Protein AF-A0A8H7NUA1-F1 (afdb_monomer)

Radius of gyration: 20.3 Å; Cα contacts (8 Å, |Δi|>4): 168; chains: 1; bounding box: 52×42×51 Å

Foldseek 3Di:
DDPCVVDPDDPDDDDDDDPLDDDPPCCVVVVPDDDLCNDVVSVVVDDDPQEDEADAQVVQQVCCVPRVVVRHGYDYPHHDCPVDDDDDLVPWDWDDDPPDTATVSVLVVVLVCQVPPNQPHQDAAEDQDPVNLVSNLVSCVVVVGDRPRGYYPVVCPPHDRDGPVVVPDD

pLDDT: mean 88.0, std 13.27, range [28.23, 98.25]

Nearest PDB structures (foldseek):
  7nn0-assembly1_A  TM=7.652E-01  e=5.456E-04  Severe acute respiratory syndrome coronavirus 2
  7cyq-assembly1_F  TM=7.269E-01  e=1.592E-02  Severe acute respiratory syndrome coronavirus 2
  4irx-assembly2_B  TM=6.626E-01  e=3.859E+00  Caulobacter vibrioides CB15
  8h61-assembly1_B  TM=6.177E-01  e=7.000E+00  Candida parapsilosis
  2yk4-assembly1_A  TM=2.207E-01  e=7.478E+00  Neisseria meningitidis serogroup B

InterPro domains:
  IPR027417 P-loop containing nucleoside triphosphate hydrolase [G3DSA:3.40.50.300] (53-160)
  IPR027417 P-loop containing nucleoside triphosphate hydrolase [SSF52540] (7-159)
  IPR041679 DNA2/NAM7 helicase-like, C-terminal [PF13087] (43-159)
  IPR050534 Coronaviruses polyprotein 1ab [PTHR43788] (6-158)

Solvent-accessible surface area (backbone atoms only — not comparable to full-atom values): 10874 Å² total; per-residue (Å²): 134,56,70,81,74,74,42,93,74,79,93,79,86,84,88,85,86,60,91,91,52,87,72,68,90,58,39,91,83,38,77,82,69,76,56,75,75,72,38,65,83,55,41,75,70,61,80,82,84,42,71,44,72,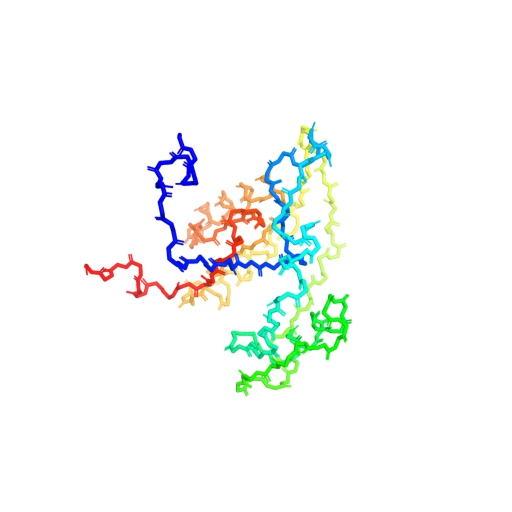82,46,42,28,52,62,35,46,54,48,10,52,77,72,49,74,62,56,45,40,58,50,47,92,48,69,57,65,89,83,63,84,87,81,84,57,88,80,49,55,80,42,79,54,91,95,46,50,34,38,65,51,48,37,52,51,50,44,48,49,35,68,78,74,36,68,92,52,79,70,71,45,76,36,88,37,66,62,34,32,51,48,37,30,52,53,19,47,75,69,76,44,86,40,89,49,56,35,35,53,83,82,43,65,97,62,72,84,70,52,72,73,69,76,72,61,133

Secondary structure (DSSP, 8-state):
--HHHH-S--S-------TTSPPPTTTTT-TTPPPGGG-HHHHTT-----EE-SS-HHHHHHHHHHTSTT-PEE--S--SGGG---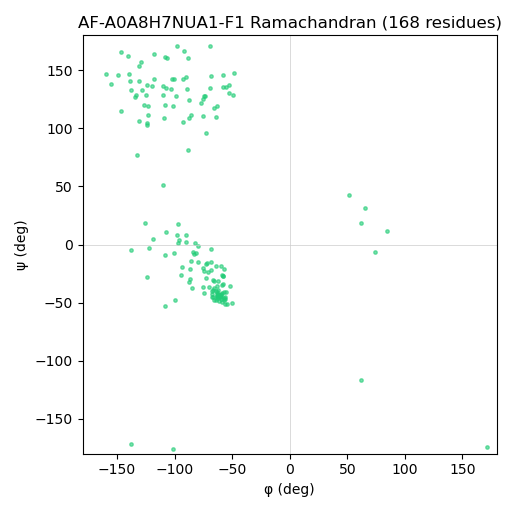---TT---EEETTEEE-HHHHHHHHHHIIIIITTS---EEES-HHHHHHHHHHHHHTTS--S-EEEHHHHTT-----TTTTS--

Sequence (170 aa):
MHLFHKFKELQKICFFGDPEQLPPYGKETAPGIQTIFDIEHLNAAAFFLNTQYRMPQPVGQFISQHIYRSRLRSKHDIEDMSCVQFVDVFKGEETKVGSSWMNMEEVHAVVNLVRYYYKSKDFCIITPYDPQRGAIQRSLKAAGLPWDMVYNVDSFQGTYTISRETRYSP

Organism: NCBI:txid104341

Structure (mmCIF, N/CA/C/O backbone):
data_AF-A0A8H7NUA1-F1
#
_entry.id   AF-A0A8H7NUA1-F1
#
loop_
_atom_site.group_PDB
_atom_site.id
_atom_site.type_symbol
_atom_site.label_atom_id
_atom_site.label_alt_id
_atom_site.label_comp_id
_atom_site.label_asym_id
_atom_site.label_entity_id
_atom_site.label_seq_id
_atom_site.pdbx_PDB_ins_code
_atom_site.Cartn_x
_atom_site.Cartn_y
_atom_site.Cartn_z
_atom_site.occupancy
_atom_site.B_iso_or_equiv
_atom_site.auth_seq_id
_atom_site.auth_comp_id
_atom_site.auth_asym_id
_atom_site.auth_atom_id
_atom_site.pdbx_PDB_model_num
ATOM 1 N N . MET A 1 1 ? 30.736 -2.926 -4.275 1.00 53.88 1 MET A N 1
ATOM 2 C CA . MET A 1 1 ? 31.276 -3.390 -5.574 1.00 53.88 1 MET A CA 1
ATOM 3 C C . MET A 1 1 ? 30.099 -3.792 -6.452 1.00 53.88 1 MET A C 1
ATOM 5 O O . MET A 1 1 ? 29.326 -4.640 -6.026 1.00 53.88 1 MET A O 1
ATOM 9 N N . HIS A 1 2 ? 29.900 -3.141 -7.599 1.00 74.38 2 HIS A N 1
ATOM 10 C CA . HIS A 1 2 ? 28.747 -3.385 -8.479 1.00 74.38 2 HIS A CA 1
ATOM 11 C C . HIS A 1 2 ? 28.820 -4.784 -9.124 1.00 74.38 2 HIS A C 1
ATOM 13 O O . HIS A 1 2 ? 29.919 -5.244 -9.435 1.00 74.38 2 HIS A O 1
ATOM 19 N N . LEU A 1 3 ? 27.683 -5.461 -9.345 1.00 77.81 3 LEU A N 1
ATOM 20 C CA . LEU A 1 3 ? 27.648 -6.821 -9.921 1.00 77.81 3 LEU A CA 1
ATOM 21 C C . LEU A 1 3 ? 28.377 -6.895 -11.271 1.00 77.81 3 LEU A C 1
ATOM 23 O O . LEU A 1 3 ? 29.167 -7.806 -11.495 1.00 77.81 3 LEU A O 1
ATOM 27 N N . PHE A 1 4 ? 28.203 -5.874 -12.110 1.00 79.88 4 PHE A N 1
ATOM 28 C CA . PHE A 1 4 ? 28.853 -5.768 -13.421 1.00 79.88 4 PHE A CA 1
ATOM 29 C C . PHE A 1 4 ? 30.352 -5.463 -13.340 1.00 79.88 4 PHE A C 1
ATOM 31 O O . PHE A 1 4 ? 31.069 -5.631 -14.315 1.00 79.88 4 PHE A O 1
ATOM 38 N N . HIS A 1 5 ? 30.837 -5.005 -12.185 1.00 81.06 5 HIS A N 1
ATOM 39 C CA . HIS A 1 5 ? 32.269 -4.866 -11.935 1.00 81.06 5 HIS A CA 1
ATOM 40 C C . HIS A 1 5 ? 32.870 -6.169 -11.388 1.00 81.06 5 HIS A C 1
ATOM 42 O O . HIS A 1 5 ? 34.025 -6.482 -11.654 1.00 81.06 5 HIS A O 1
ATOM 48 N N . LYS A 1 6 ? 32.087 -6.936 -10.616 1.00 84.38 6 LYS A N 1
ATOM 49 C CA . LYS A 1 6 ? 32.527 -8.194 -10.001 1.00 84.38 6 LYS A CA 1
ATOM 50 C C . LYS A 1 6 ? 32.635 -9.336 -11.015 1.00 84.38 6 LYS A C 1
ATOM 52 O O . LYS A 1 6 ? 33.572 -10.126 -10.936 1.00 84.38 6 LYS A O 1
ATOM 57 N N . PHE A 1 7 ? 31.679 -9.446 -11.934 1.00 86.31 7 PHE A N 1
ATOM 58 C CA . PHE A 1 7 ? 31.628 -10.529 -12.915 1.00 86.31 7 PHE A CA 1
ATOM 59 C C . PHE A 1 7 ? 32.134 -10.044 -14.274 1.00 86.31 7 PHE A C 1
ATOM 61 O O . PHE A 1 7 ? 31.558 -9.132 -14.857 1.00 86.31 7 PHE A O 1
ATOM 68 N N . LYS A 1 8 ? 33.215 -10.662 -14.770 1.00 81.75 8 LYS A N 1
ATOM 69 C CA . LYS A 1 8 ? 33.807 -10.341 -16.082 1.00 81.75 8 LYS A CA 1
ATOM 70 C C . LYS A 1 8 ? 32.983 -10.871 -17.257 1.00 81.75 8 LYS A C 1
ATOM 72 O O . LYS A 1 8 ? 33.073 -10.327 -18.349 1.00 81.75 8 LYS A O 1
ATOM 77 N N . GLU A 1 9 ? 32.171 -11.897 -17.013 1.00 87.50 9 GLU A N 1
ATOM 78 C CA . GLU A 1 9 ? 31.242 -12.473 -17.980 1.00 87.50 9 GLU A CA 1
ATOM 79 C C . GLU A 1 9 ? 29.882 -12.679 -17.305 1.00 87.50 9 GLU A C 1
ATOM 81 O O . GLU A 1 9 ? 29.784 -13.284 -16.236 1.00 87.50 9 GLU A O 1
ATOM 86 N N . LEU A 1 10 ? 28.829 -12.148 -17.924 1.00 86.12 10 LEU A N 1
ATOM 87 C CA . LEU A 1 10 ? 27.442 -12.274 -17.482 1.00 86.12 10 LEU A CA 1
ATOM 88 C C . LEU A 1 10 ? 26.648 -12.894 -18.630 1.00 86.12 10 LEU A C 1
ATOM 90 O O . LEU A 1 10 ? 26.464 -12.265 -19.665 1.00 86.12 10 LEU A O 1
ATOM 94 N N . GLN A 1 11 ? 26.189 -14.134 -18.452 1.00 87.88 11 GLN A N 1
ATOM 95 C CA . GLN A 1 11 ? 25.468 -14.862 -19.505 1.00 87.88 11 GLN A CA 1
ATOM 96 C C . GLN A 1 11 ? 24.025 -14.376 -19.678 1.00 87.88 11 GLN A C 1
ATOM 98 O O . GLN A 1 11 ? 23.503 -14.348 -20.789 1.00 87.88 11 GLN A O 1
ATOM 103 N N . LYS A 1 12 ? 23.359 -14.013 -18.576 1.00 88.06 12 LYS A N 1
ATOM 104 C CA . LYS A 1 12 ? 21.977 -13.534 -18.585 1.00 88.06 12 LYS A CA 1
ATOM 105 C C . LYS A 1 12 ? 21.709 -12.656 -17.372 1.00 88.06 12 LYS A C 1
ATOM 107 O O . LYS A 1 12 ? 22.102 -12.996 -16.259 1.00 88.06 12 LYS A O 1
ATOM 112 N N . ILE A 1 13 ? 21.000 -11.556 -17.594 1.00 86.00 13 ILE A N 1
ATOM 113 C CA . ILE A 1 13 ? 20.490 -10.675 -16.544 1.00 86.00 13 ILE A CA 1
ATOM 114 C C . ILE A 1 13 ? 19.010 -10.429 -16.824 1.00 86.00 13 ILE A C 1
ATOM 116 O O . ILE A 1 13 ? 18.602 -10.289 -17.976 1.00 86.00 13 ILE A O 1
ATOM 120 N N . CYS A 1 14 ? 18.201 -10.408 -15.770 1.00 88.81 14 CYS A N 1
ATOM 121 C CA . CYS A 1 14 ? 16.787 -10.068 -15.843 1.00 88.81 14 CYS A CA 1
ATOM 122 C C . CYS A 1 14 ? 16.494 -8.993 -14.801 1.00 88.81 14 CYS A C 1
ATOM 124 O O . CYS A 1 14 ? 16.910 -9.119 -13.649 1.00 88.81 14 CYS A O 1
ATOM 126 N N . PHE A 1 15 ? 15.784 -7.951 -15.218 1.00 88.88 15 PHE A N 1
ATOM 127 C CA . PHE A 1 15 ? 15.367 -6.859 -14.352 1.00 88.88 15 PHE A CA 1
ATOM 128 C C . PHE A 1 15 ? 13.869 -6.966 -14.103 1.00 88.88 15 PHE A C 1
ATOM 130 O O . PHE A 1 15 ? 13.096 -7.183 -15.033 1.00 88.88 15 PHE A O 1
ATOM 137 N N . PHE A 1 16 ? 13.477 -6.806 -12.844 1.00 90.12 16 PHE A N 1
ATOM 138 C CA . PHE A 1 16 ? 12.086 -6.798 -12.419 1.00 90.12 16 PHE A CA 1
ATOM 139 C C . PHE A 1 16 ? 11.820 -5.492 -11.687 1.00 90.12 16 PHE A C 1
ATOM 141 O O . PHE A 1 16 ? 12.633 -5.055 -10.874 1.00 90.12 16 PHE A O 1
ATOM 148 N N . GLY A 1 17 ? 10.682 -4.882 -11.977 1.00 89.56 17 GLY A N 1
ATOM 149 C CA . GLY A 1 17 ? 10.238 -3.663 -11.329 1.00 89.56 17 GLY A CA 1
ATOM 150 C C . GLY A 1 17 ? 9.011 -3.108 -12.030 1.00 89.56 17 GLY A C 1
ATOM 151 O O . GLY A 1 17 ? 8.483 -3.720 -12.960 1.00 89.56 17 GLY A O 1
ATOM 152 N N . ASP A 1 18 ? 8.598 -1.934 -11.585 1.00 91.56 18 ASP A N 1
ATOM 153 C CA . ASP A 1 18 ? 7.398 -1.268 -12.056 1.00 91.56 18 ASP A CA 1
ATOM 154 C C . ASP A 1 18 ? 7.632 0.250 -12.034 1.00 91.56 18 ASP A C 1
ATOM 156 O O . ASP A 1 18 ? 7.857 0.797 -10.951 1.00 91.56 18 ASP A O 1
ATOM 160 N N . PRO A 1 19 ? 7.645 0.932 -13.193 1.00 89.81 19 PRO A N 1
ATOM 161 C CA . PRO A 1 19 ? 7.907 2.368 -13.252 1.00 89.81 19 PRO A CA 1
ATOM 162 C C . PRO A 1 19 ? 6.784 3.214 -12.636 1.00 89.81 19 PRO A C 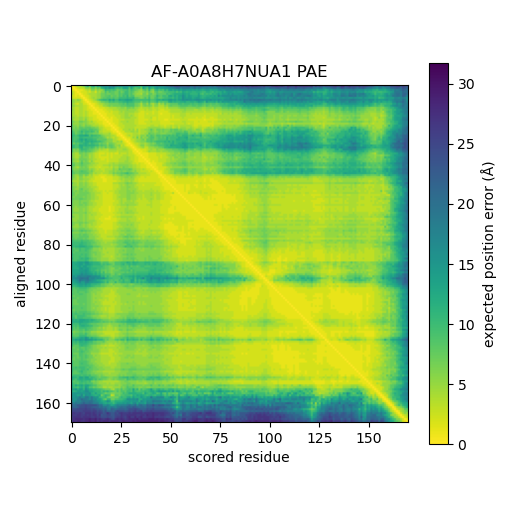1
ATOM 164 O O . PRO A 1 19 ? 7.013 4.388 -12.361 1.00 89.81 19 PRO A O 1
ATOM 167 N N . GLU A 1 20 ? 5.600 2.635 -12.407 1.00 90.94 20 GLU A N 1
ATOM 168 C CA . GLU A 1 20 ? 4.458 3.318 -11.786 1.00 90.94 20 GLU A CA 1
ATOM 169 C C . GLU A 1 20 ? 4.449 3.185 -10.245 1.00 90.94 20 GLU A C 1
ATOM 171 O O . GLU A 1 20 ? 3.523 3.647 -9.577 1.00 90.94 20 GLU A O 1
ATOM 176 N N . GLN A 1 21 ? 5.466 2.538 -9.660 1.00 88.12 21 GLN A N 1
ATOM 177 C CA . GLN A 1 21 ? 5.655 2.431 -8.208 1.00 88.12 21 GLN A CA 1
ATOM 178 C C . GLN A 1 21 ? 6.721 3.409 -7.685 1.00 88.12 21 GLN A C 1
ATOM 180 O O . GLN A 1 21 ? 7.238 4.245 -8.426 1.00 88.12 21 GLN A O 1
ATOM 185 N N . LEU A 1 22 ? 7.031 3.341 -6.380 1.00 82.88 22 LEU A N 1
ATOM 186 C CA . LEU A 1 22 ? 7.936 4.295 -5.738 1.00 82.88 22 LEU A CA 1
ATOM 187 C C . LEU A 1 22 ? 9.317 4.311 -6.417 1.00 82.88 22 LEU A C 1
ATOM 189 O O . LEU A 1 22 ? 9.881 3.246 -6.700 1.00 82.88 22 LEU A O 1
ATOM 193 N N . PRO A 1 23 ? 9.878 5.511 -6.656 1.00 81.94 23 PRO A N 1
ATOM 194 C CA . PRO A 1 23 ? 11.215 5.660 -7.205 1.00 81.94 23 PRO A CA 1
ATOM 195 C C . PRO A 1 23 ? 12.289 5.217 -6.197 1.00 81.94 23 PRO A C 1
ATOM 197 O O . PRO A 1 23 ? 11.999 5.005 -5.018 1.00 81.94 23 PRO A O 1
ATOM 200 N N . PRO A 1 24 ? 13.561 5.123 -6.626 1.00 80.31 24 PRO A N 1
ATOM 201 C CA . PRO A 1 24 ? 14.671 4.945 -5.701 1.00 80.31 24 PRO A CA 1
ATOM 202 C C . PRO A 1 24 ? 14.658 6.013 -4.604 1.00 80.31 24 PRO A C 1
ATOM 204 O O . PRO A 1 24 ? 14.473 7.198 -4.888 1.00 80.31 24 PRO A O 1
ATOM 207 N N . TYR A 1 25 ? 14.910 5.588 -3.367 1.00 77.12 25 TYR A N 1
ATOM 208 C CA . TYR A 1 25 ? 15.042 6.486 -2.223 1.00 77.12 25 TYR A CA 1
ATOM 209 C C . TYR A 1 25 ? 16.060 7.600 -2.510 1.00 77.12 25 TYR A C 1
ATOM 211 O O . TYR A 1 25 ? 17.181 7.317 -2.946 1.00 77.12 25 TYR A O 1
ATOM 219 N N . GLY A 1 26 ? 15.689 8.856 -2.249 1.00 72.31 26 GLY A N 1
ATOM 220 C CA . GLY A 1 26 ? 16.562 10.008 -2.469 1.00 72.31 26 GLY A CA 1
ATOM 221 C C . GLY A 1 26 ? 16.546 10.552 -3.899 1.00 72.31 26 GLY A C 1
ATOM 222 O O . GLY A 1 26 ? 17.375 11.400 -4.228 1.00 72.31 26 GLY A O 1
ATOM 223 N N . LYS A 1 27 ? 15.614 10.127 -4.763 1.00 75.69 27 LYS A N 1
ATOM 224 C CA . LYS A 1 27 ? 15.442 10.746 -6.092 1.00 75.69 27 LYS A CA 1
ATOM 225 C C . LYS A 1 27 ? 15.125 12.242 -5.981 1.00 75.69 27 LYS A C 1
ATOM 227 O O . LYS A 1 27 ? 15.618 13.037 -6.774 1.00 75.69 27 LYS A O 1
ATOM 232 N N . GLU A 1 28 ? 14.378 12.637 -4.956 1.00 75.88 28 GLU A N 1
ATOM 233 C CA . GLU A 1 28 ? 14.117 14.032 -4.586 1.00 75.88 28 GLU A CA 1
ATOM 234 C C . GLU A 1 28 ? 15.388 14.851 -4.299 1.00 75.88 28 GLU A C 1
ATOM 236 O O . GLU A 1 28 ? 15.426 16.039 -4.614 1.00 75.88 28 GLU A O 1
ATOM 241 N N . THR A 1 29 ? 16.441 14.243 -3.743 1.00 81.94 29 THR A N 1
ATOM 242 C CA . THR A 1 29 ? 17.721 14.926 -3.473 1.00 81.94 29 THR A CA 1
ATOM 243 C C . THR A 1 29 ? 18.734 14.764 -4.606 1.00 81.94 29 THR A C 1
ATOM 245 O O . THR A 1 29 ? 19.656 15.571 -4.727 1.00 81.94 29 THR A O 1
ATOM 248 N N . ALA A 1 30 ? 18.549 13.761 -5.465 1.00 82.88 30 ALA A N 1
ATOM 249 C CA . ALA A 1 30 ? 19.386 13.477 -6.621 1.00 82.88 30 ALA A CA 1
ATOM 250 C C . ALA A 1 30 ? 18.516 13.235 -7.874 1.00 82.88 30 ALA A C 1
ATOM 252 O O . ALA A 1 30 ? 18.363 12.094 -8.322 1.00 82.88 30 ALA A O 1
ATOM 253 N N . PRO A 1 31 ? 17.979 14.305 -8.495 1.00 78.44 31 PRO A N 1
ATOM 254 C CA . PRO A 1 31 ? 17.025 14.194 -9.604 1.00 78.44 31 PRO A CA 1
ATOM 255 C C . PRO A 1 31 ? 17.611 13.537 -10.863 1.00 78.44 31 PRO A C 1
ATOM 257 O O . PRO A 1 31 ? 16.863 13.066 -11.714 1.00 78.44 31 PRO A O 1
ATOM 260 N N . GLY A 1 32 ? 18.942 13.479 -10.978 1.00 83.56 32 GLY A N 1
ATOM 261 C CA . GLY A 1 32 ? 19.644 12.801 -12.070 1.00 83.56 32 GLY A CA 1
ATOM 262 C C . GLY A 1 32 ? 19.758 11.280 -11.921 1.00 83.56 32 GLY A C 1
ATOM 263 O O . GLY A 1 32 ? 20.335 10.644 -12.800 1.00 83.56 32 GLY A O 1
ATOM 264 N N . ILE A 1 33 ? 19.258 10.680 -10.831 1.00 84.44 33 ILE A N 1
ATOM 265 C CA . ILE A 1 33 ? 19.265 9.220 -10.680 1.00 84.44 33 ILE A CA 1
ATOM 266 C C . ILE A 1 33 ? 18.342 8.598 -11.728 1.00 84.44 33 ILE A C 1
ATOM 268 O O . ILE A 1 33 ? 17.127 8.803 -11.721 1.00 84.44 33 ILE A O 1
ATOM 272 N N . GLN A 1 34 ? 18.946 7.791 -12.595 1.00 83.81 34 GLN A N 1
ATOM 273 C CA . GLN A 1 34 ? 18.247 6.966 -13.568 1.00 83.81 34 GLN A CA 1
ATOM 274 C C . GLN A 1 34 ? 17.938 5.588 -12.980 1.00 83.81 34 GLN A C 1
ATOM 276 O O . GLN A 1 34 ? 18.723 4.999 -12.234 1.00 83.81 34 GLN A O 1
ATOM 281 N N . THR A 1 35 ? 16.783 5.065 -13.356 1.00 87.56 35 THR A N 1
ATOM 282 C CA . THR A 1 35 ? 16.363 3.684 -13.153 1.00 87.56 35 THR A CA 1
ATOM 283 C C . THR A 1 35 ? 16.610 2.874 -14.423 1.00 87.56 35 THR A C 1
ATOM 285 O O . THR A 1 35 ? 16.888 3.412 -15.494 1.00 87.56 35 THR A O 1
ATOM 288 N N . ILE A 1 36 ? 16.449 1.555 -14.329 1.00 86.94 36 ILE A N 1
ATOM 289 C CA . ILE A 1 36 ? 16.543 0.671 -15.495 1.00 86.94 36 ILE A CA 1
ATOM 290 C C . ILE A 1 36 ? 15.518 1.016 -16.590 1.00 86.94 36 ILE A C 1
ATOM 292 O O . ILE A 1 36 ? 15.762 0.756 -17.765 1.00 86.94 36 ILE A O 1
ATOM 296 N N . PHE A 1 37 ? 14.392 1.629 -16.211 1.00 86.50 37 PHE A N 1
ATOM 297 C CA . PHE A 1 37 ? 13.320 2.023 -17.124 1.00 86.50 37 PHE A CA 1
ATOM 298 C C . PHE A 1 37 ? 13.669 3.259 -17.959 1.00 86.50 37 PHE A C 1
ATOM 300 O O . PHE A 1 37 ? 13.087 3.454 -19.026 1.00 86.50 37 PHE A O 1
ATOM 307 N N . ASP A 1 38 ? 14.650 4.048 -17.511 1.00 86.88 38 ASP A N 1
ATOM 308 C CA . ASP A 1 38 ? 15.133 5.243 -18.209 1.00 86.88 38 ASP A CA 1
ATOM 309 C C . ASP A 1 38 ? 16.165 4.901 -19.305 1.00 86.88 38 ASP A C 1
ATOM 311 O O . ASP A 1 38 ? 16.557 5.764 -20.089 1.00 86.88 38 ASP A O 1
ATOM 315 N N . ILE A 1 39 ? 16.610 3.639 -19.383 1.00 87.56 39 ILE A N 1
ATOM 316 C CA . ILE A 1 39 ? 17.582 3.163 -20.373 1.00 87.56 39 ILE A CA 1
ATOM 317 C C . ILE A 1 39 ? 16.834 2.611 -21.594 1.00 87.56 39 ILE A C 1
ATOM 319 O O . ILE A 1 39 ? 16.301 1.501 -21.570 1.00 87.56 39 ILE A O 1
ATOM 323 N N . GLU A 1 40 ? 16.834 3.377 -22.686 1.00 87.19 40 GLU A N 1
ATOM 324 C CA . GLU A 1 40 ? 16.017 3.139 -23.888 1.00 87.19 40 GLU A CA 1
ATOM 325 C C . GLU A 1 40 ? 16.111 1.707 -24.443 1.00 87.19 40 GLU A C 1
ATOM 327 O O . GLU A 1 40 ? 15.091 1.044 -24.630 1.00 87.19 40 GLU A O 1
ATOM 332 N N . HIS A 1 41 ? 17.326 1.185 -24.645 1.00 85.44 41 HIS A N 1
ATOM 333 C CA . HIS A 1 41 ? 17.518 -0.150 -25.227 1.00 85.44 41 HIS A CA 1
ATOM 334 C C . HIS A 1 41 ? 17.053 -1.293 -24.309 1.00 85.44 41 HIS A C 1
ATOM 336 O O . HIS A 1 41 ? 16.766 -2.385 -24.795 1.00 85.44 41 HIS A O 1
ATOM 342 N N . LEU A 1 42 ? 16.963 -1.058 -22.994 1.00 85.69 42 LEU A N 1
ATOM 343 C CA . LEU A 1 42 ? 16.420 -2.029 -22.041 1.00 85.69 42 LEU A CA 1
ATOM 344 C C . LEU A 1 42 ? 14.897 -1.937 -21.969 1.00 85.69 42 LEU A C 1
ATOM 346 O O . LEU A 1 42 ? 14.224 -2.965 -21.897 1.00 85.69 42 LEU A O 1
ATOM 350 N N . ASN A 1 43 ? 14.350 -0.723 -22.056 1.00 84.25 43 ASN A N 1
ATOM 351 C CA . ASN A 1 43 ? 12.909 -0.492 -22.094 1.00 84.25 43 ASN A CA 1
ATOM 352 C C . ASN A 1 43 ? 12.273 -1.072 -23.371 1.00 84.25 43 ASN A C 1
ATOM 354 O O . ASN A 1 43 ? 11.218 -1.697 -23.310 1.00 84.25 43 ASN A O 1
ATOM 358 N N . ALA A 1 44 ? 12.961 -0.990 -24.514 1.00 85.12 44 ALA A N 1
ATOM 359 C CA . ALA A 1 44 ? 12.501 -1.599 -25.766 1.00 85.12 44 ALA A CA 1
ATOM 360 C C . ALA A 1 44 ? 12.274 -3.124 -25.666 1.00 85.12 44 ALA A C 1
ATOM 362 O O . ALA A 1 44 ? 11.443 -3.672 -26.388 1.00 85.12 44 ALA A O 1
ATOM 363 N N . ALA A 1 45 ? 12.986 -3.807 -24.764 1.00 85.69 45 ALA A N 1
ATOM 364 C CA . ALA A 1 45 ? 12.842 -5.239 -24.506 1.00 85.69 45 ALA A CA 1
ATOM 365 C C . ALA A 1 45 ? 11.911 -5.557 -23.318 1.00 85.69 45 ALA A C 1
ATOM 367 O O . ALA A 1 45 ? 11.775 -6.724 -22.935 1.00 85.69 45 ALA A O 1
ATOM 368 N N . ALA A 1 46 ? 11.288 -4.547 -22.703 1.00 90.94 46 ALA A N 1
ATOM 369 C CA . ALA A 1 46 ? 10.471 -4.734 -21.516 1.00 90.94 46 ALA A CA 1
ATOM 370 C C . ALA A 1 46 ? 9.176 -5.491 -21.838 1.00 90.94 46 ALA A C 1
ATOM 372 O O . ALA A 1 46 ? 8.446 -5.177 -22.779 1.00 90.94 46 ALA A O 1
ATOM 373 N N . PHE A 1 47 ? 8.857 -6.473 -20.999 1.00 92.94 47 PHE A N 1
ATOM 374 C CA . PHE A 1 47 ? 7.614 -7.224 -21.087 1.00 92.94 47 PHE A CA 1
ATOM 375 C C . PHE A 1 47 ? 6.682 -6.837 -19.939 1.00 92.94 47 PHE A C 1
ATOM 377 O O . PHE A 1 47 ? 7.021 -7.007 -18.768 1.00 92.94 47 PHE A O 1
ATOM 384 N N . PHE A 1 48 ? 5.492 -6.329 -20.267 1.00 94.75 48 PHE A N 1
ATOM 385 C CA . PHE A 1 48 ? 4.501 -5.943 -19.264 1.00 94.75 48 PHE A CA 1
ATOM 386 C C . PHE A 1 48 ? 3.649 -7.144 -18.840 1.00 94.75 48 PHE A C 1
ATOM 388 O O . PHE A 1 48 ? 2.825 -7.641 -19.613 1.00 94.75 48 PHE A O 1
ATOM 395 N N . LEU A 1 49 ? 3.816 -7.580 -17.590 1.00 96.12 49 LEU A N 1
ATOM 396 C CA . LEU A 1 49 ? 2.969 -8.596 -16.967 1.00 96.12 49 LEU A CA 1
ATOM 397 C C . LEU A 1 49 ? 1.596 -7.996 -16.656 1.00 96.12 49 LEU A C 1
ATOM 399 O O . LEU A 1 49 ? 1.389 -7.338 -15.643 1.00 96.12 49 LEU A O 1
ATOM 403 N N . ASN A 1 50 ? 0.648 -8.217 -17.559 1.00 97.12 50 ASN A N 1
ATOM 404 C CA . ASN A 1 50 ? -0.620 -7.499 -17.564 1.00 97.12 50 ASN A CA 1
ATOM 405 C C . ASN A 1 50 ? -1.743 -8.160 -16.755 1.00 97.12 50 ASN A C 1
ATOM 407 O O . ASN A 1 50 ? -2.881 -7.727 -16.879 1.00 97.12 50 ASN A O 1
ATOM 411 N N . THR A 1 51 ? -1.476 -9.217 -15.987 1.00 97.81 51 THR A N 1
ATOM 412 C CA . THR A 1 51 ? -2.500 -9.922 -15.200 1.00 97.81 51 THR A CA 1
ATOM 413 C C . THR A 1 51 ? -2.098 -9.943 -13.732 1.00 97.81 51 THR A C 1
ATOM 415 O O . THR A 1 51 ? -1.062 -10.509 -13.384 1.00 97.81 51 THR A O 1
ATOM 418 N N . GLN A 1 52 ? -2.924 -9.340 -12.879 1.00 96.12 52 GLN A N 1
ATOM 419 C CA . GLN A 1 52 ? -2.775 -9.350 -11.428 1.00 96.12 52 GLN A CA 1
ATOM 420 C C . GLN A 1 52 ? -3.749 -10.352 -10.797 1.00 96.12 52 GLN A C 1
ATOM 422 O O . GLN A 1 52 ? -4.891 -10.485 -11.238 1.00 96.12 52 GLN A O 1
ATOM 427 N N . TYR A 1 53 ? -3.285 -11.033 -9.750 1.00 96.19 53 TYR A N 1
ATOM 428 C CA . TYR A 1 53 ? -4.017 -12.103 -9.058 1.00 96.19 53 TYR A CA 1
ATOM 429 C C . TYR A 1 53 ? -4.285 -11.786 -7.576 1.00 96.19 53 TYR A C 1
ATOM 431 O O . TYR A 1 53 ? -4.735 -12.650 -6.832 1.00 96.19 53 TYR A O 1
ATOM 439 N N . ARG A 1 54 ? -3.932 -10.580 -7.115 1.00 93.75 54 ARG A N 1
ATOM 440 C CA . ARG A 1 54 ? -3.907 -10.212 -5.689 1.00 93.75 54 ARG A CA 1
ATOM 441 C C . ARG A 1 54 ? -5.144 -9.432 -5.262 1.00 93.75 54 ARG A C 1
ATOM 443 O O . ARG A 1 54 ? -5.684 -9.677 -4.194 1.00 93.75 54 ARG A O 1
ATOM 450 N N . MET A 1 55 ? -5.515 -8.421 -6.034 1.00 95.00 55 MET A N 1
ATOM 451 C CA . MET A 1 55 ? -6.537 -7.452 -5.658 1.00 95.00 55 MET A CA 1
ATOM 452 C C . MET A 1 55 ? -7.904 -7.891 -6.189 1.00 95.00 55 MET A C 1
ATOM 454 O O . MET A 1 55 ? -7.967 -8.350 -7.337 1.00 95.00 55 MET A O 1
ATOM 458 N N . PRO A 1 56 ? -8.994 -7.677 -5.425 1.00 97.00 56 PRO A N 1
ATOM 459 C CA . PRO A 1 56 ? -10.356 -7.754 -5.944 1.00 97.00 56 PRO A CA 1
ATOM 460 C C . PRO A 1 56 ? -10.522 -6.965 -7.240 1.00 97.00 56 PRO A C 1
ATOM 462 O O . PRO A 1 56 ? -9.866 -5.932 -7.433 1.00 97.00 56 PRO A O 1
ATOM 465 N N . GLN A 1 57 ? -11.402 -7.435 -8.127 1.00 97.56 57 GLN A N 1
ATOM 466 C CA . GLN A 1 57 ? -11.536 -6.840 -9.456 1.00 97.56 57 GLN A CA 1
ATOM 467 C C . GLN A 1 57 ? -11.855 -5.340 -9.420 1.00 97.56 57 GLN A C 1
ATOM 469 O O . GLN A 1 57 ? -11.188 -4.623 -10.168 1.00 97.56 57 GLN A O 1
ATOM 474 N N . PRO A 1 58 ? -12.731 -4.823 -8.531 1.00 97.62 58 PRO A N 1
ATOM 475 C CA . PRO A 1 58 ? -13.009 -3.387 -8.491 1.00 97.62 58 PRO A CA 1
ATOM 476 C C . PRO A 1 58 ? -11.789 -2.533 -8.125 1.00 97.62 58 PRO A C 1
ATOM 478 O O . PRO A 1 58 ? -11.537 -1.505 -8.753 1.00 97.62 58 PRO A O 1
ATOM 481 N N . VAL A 1 59 ? -10.978 -2.988 -7.163 1.00 96.94 59 VAL A N 1
ATOM 482 C CA . VAL A 1 59 ? -9.734 -2.304 -6.764 1.00 96.94 59 VAL A CA 1
ATOM 483 C C . VAL A 1 59 ? -8.724 -2.335 -7.910 1.00 96.94 59 VAL A C 1
ATOM 485 O O . VAL A 1 59 ? -8.160 -1.304 -8.284 1.00 96.94 59 VAL A O 1
ATOM 488 N N . GLY A 1 60 ? -8.521 -3.512 -8.509 1.00 96.94 60 GLY A N 1
ATOM 489 C CA . GLY A 1 60 ? -7.603 -3.665 -9.635 1.00 96.94 60 GLY A CA 1
ATOM 490 C C . GLY A 1 60 ? -8.036 -2.870 -10.868 1.00 96.94 60 GLY A C 1
ATOM 491 O O . GLY A 1 60 ? -7.187 -2.305 -11.553 1.00 96.94 60 GLY A O 1
ATOM 492 N N . GLN A 1 61 ? -9.341 -2.760 -11.127 1.00 96.81 61 GLN A N 1
ATOM 493 C CA . GLN A 1 61 ? -9.891 -1.977 -12.232 1.00 96.81 61 GLN A CA 1
ATOM 494 C C . GLN A 1 61 ? -9.665 -0.479 -12.026 1.00 96.81 61 GLN A C 1
ATOM 496 O O . GLN A 1 61 ? -9.199 0.186 -12.953 1.00 96.81 61 GLN A O 1
ATOM 501 N N . PHE A 1 62 ? -9.922 0.041 -10.821 1.00 96.81 62 PHE A N 1
ATOM 502 C CA . PHE A 1 62 ? -9.643 1.439 -10.491 1.00 96.81 62 PHE A CA 1
ATOM 503 C C . PHE A 1 62 ? -8.166 1.784 -10.729 1.00 96.81 62 PHE A C 1
ATOM 505 O O . PHE A 1 62 ? -7.860 2.730 -11.460 1.00 96.81 62 PHE A O 1
ATOM 512 N N . ILE A 1 63 ? -7.252 0.974 -10.183 1.00 96.69 63 ILE A N 1
ATOM 513 C CA . ILE A 1 63 ? -5.804 1.157 -10.360 1.00 96.69 63 ILE A CA 1
ATOM 514 C C . ILE A 1 63 ? -5.418 1.025 -11.835 1.00 96.69 63 ILE A C 1
ATOM 516 O O . ILE A 1 63 ? -4.650 1.836 -12.353 1.00 96.69 63 ILE A O 1
ATOM 520 N N . SER A 1 64 ? -5.969 0.041 -12.550 1.00 97.56 64 SER A N 1
ATOM 521 C CA . SER A 1 64 ? -5.671 -0.126 -13.968 1.00 97.56 64 SER A CA 1
ATOM 522 C C . SER A 1 64 ? -6.059 1.103 -14.780 1.00 97.56 64 SER A C 1
ATOM 524 O O . SER A 1 64 ? -5.300 1.481 -15.667 1.00 97.56 64 SER A O 1
ATOM 526 N N . GLN A 1 65 ? -7.229 1.690 -14.531 1.00 98.00 65 GLN A N 1
ATOM 527 C CA . GLN A 1 65 ? -7.725 2.838 -15.290 1.00 98.00 65 GLN A CA 1
ATOM 528 C C . GLN A 1 65 ? -6.868 4.084 -15.057 1.00 98.00 65 GLN A C 1
ATOM 530 O O . GLN A 1 65 ? -6.490 4.746 -16.022 1.00 98.00 65 GLN A O 1
ATOM 535 N N . HIS A 1 66 ? -6.529 4.371 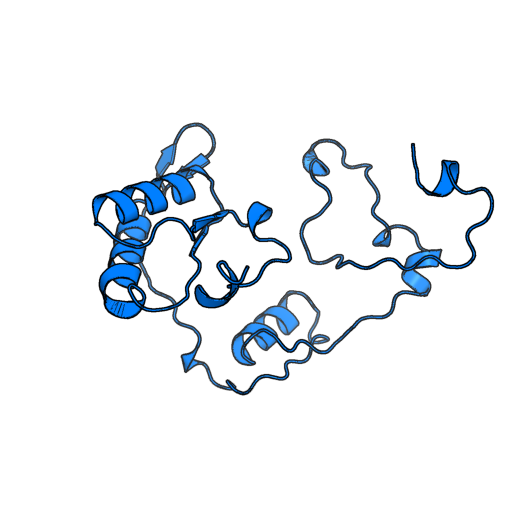-13.799 1.00 97.25 66 HIS A N 1
ATOM 536 C CA . HIS A 1 66 ? -5.873 5.625 -13.422 1.00 97.25 66 HIS A CA 1
ATOM 537 C C . HIS A 1 66 ? -4.347 5.580 -13.537 1.00 97.25 66 HIS A C 1
ATOM 539 O O . HIS A 1 66 ? -3.738 6.607 -13.813 1.00 97.25 66 HIS A O 1
ATOM 545 N N . ILE A 1 67 ? -3.736 4.407 -13.348 1.00 96.31 67 ILE A N 1
ATOM 546 C CA . ILE A 1 67 ? -2.274 4.253 -13.310 1.00 96.31 67 ILE A CA 1
ATOM 547 C C . ILE A 1 67 ? -1.777 3.552 -14.578 1.00 96.31 67 ILE A C 1
ATOM 549 O O . ILE A 1 67 ? -0.965 4.083 -15.327 1.00 96.31 67 ILE A O 1
ATOM 553 N N . TYR A 1 68 ? -2.344 2.389 -14.908 1.00 96.75 68 TYR A N 1
ATOM 554 C CA . TYR A 1 68 ? -1.831 1.538 -15.993 1.00 96.75 68 TYR A CA 1
ATOM 555 C C . TYR A 1 68 ? -2.551 1.712 -17.337 1.00 96.75 68 TYR A C 1
ATOM 557 O O . TYR A 1 68 ? -2.447 0.837 -18.203 1.00 96.75 68 TYR A O 1
ATOM 565 N N . ARG A 1 69 ? -3.293 2.810 -17.545 1.00 96.56 69 ARG A N 1
ATOM 566 C CA . ARG A 1 69 ? -3.999 3.125 -18.809 1.00 96.56 69 ARG A CA 1
ATOM 567 C C . ARG A 1 69 ? -4.877 1.969 -19.316 1.00 96.56 69 ARG A C 1
ATOM 569 O O . ARG A 1 69 ? -4.849 1.614 -20.492 1.00 96.56 69 ARG A O 1
ATOM 576 N N . SER A 1 70 ? -5.601 1.331 -18.403 1.00 97.38 70 SER A N 1
ATOM 577 C CA . SER A 1 70 ? -6.475 0.173 -18.654 1.00 97.38 70 SER A CA 1
ATOM 578 C C . SER A 1 70 ? -5.763 -1.085 -19.184 1.00 97.38 70 SER A C 1
ATOM 580 O O . SER A 1 70 ? -6.408 -1.972 -19.743 1.00 97.38 70 SER A O 1
ATOM 582 N N . ARG A 1 71 ? -4.436 -1.192 -19.020 1.00 97.06 71 ARG A N 1
ATOM 583 C CA . ARG A 1 71 ? -3.653 -2.353 -19.483 1.00 97.06 71 ARG A CA 1
ATOM 584 C C . ARG A 1 71 ? -3.589 -3.497 -18.470 1.00 97.06 71 ARG A C 1
ATOM 586 O O . ARG A 1 71 ? -3.283 -4.613 -18.884 1.00 97.06 71 ARG A O 1
ATOM 593 N N . LEU A 1 72 ? -3.833 -3.245 -17.183 1.00 97.88 72 LEU A N 1
ATOM 594 C CA . LEU A 1 72 ? -3.752 -4.246 -16.117 1.00 97.88 72 LEU A CA 1
ATOM 595 C C . LEU A 1 72 ? -5.095 -4.978 -15.965 1.00 97.88 72 LEU A C 1
ATOM 597 O O . LEU A 1 72 ? -6.141 -4.374 -15.752 1.00 97.88 72 LEU A O 1
ATOM 601 N N . ARG A 1 73 ? -5.068 -6.303 -16.065 1.00 97.62 73 ARG A N 1
ATOM 602 C CA . ARG A 1 73 ? -6.229 -7.191 -15.944 1.00 97.62 73 ARG A CA 1
ATOM 603 C C . ARG A 1 73 ? -6.265 -7.812 -14.558 1.00 97.62 73 ARG A C 1
ATOM 605 O O . ARG A 1 73 ? -5.222 -8.197 -14.037 1.00 97.62 73 ARG A O 1
ATOM 612 N N . SER A 1 74 ? -7.459 -7.972 -14.005 1.00 97.19 74 SER A N 1
ATOM 613 C CA . SER A 1 74 ? -7.677 -8.607 -12.705 1.00 97.19 74 SER A CA 1
ATOM 614 C C . SER A 1 74 ? -8.203 -10.025 -12.873 1.00 97.19 74 SER A C 1
ATOM 616 O O . SER A 1 74 ? -9.139 -10.240 -13.638 1.00 97.19 74 SER A O 1
ATOM 618 N N . LYS A 1 75 ? -7.637 -10.979 -12.132 1.00 97.19 75 LYS A N 1
ATOM 619 C CA . LYS A 1 75 ? -8.228 -12.305 -11.928 1.00 97.19 75 LYS A CA 1
ATOM 620 C C . LYS A 1 75 ? -8.367 -12.553 -10.430 1.00 97.19 75 LYS A C 1
ATOM 622 O O . LYS A 1 75 ? -7.371 -12.799 -9.756 1.00 97.19 75 LYS A O 1
ATOM 627 N N . HIS A 1 76 ? -9.591 -12.448 -9.927 1.00 96.88 76 HIS A N 1
ATOM 628 C CA . HIS A 1 76 ? -9.911 -12.586 -8.510 1.00 96.88 76 HIS A CA 1
ATOM 629 C C . HIS A 1 76 ? -11.398 -12.922 -8.345 1.00 96.88 76 HIS A C 1
ATOM 631 O O . HIS A 1 76 ? -12.208 -12.420 -9.123 1.00 96.88 76 HIS A O 1
ATOM 637 N N . ASP A 1 77 ? -11.743 -13.713 -7.327 1.00 97.44 77 ASP A N 1
ATOM 638 C CA . ASP A 1 77 ? -13.111 -14.226 -7.117 1.00 97.44 77 ASP A CA 1
ATOM 639 C C . ASP A 1 77 ? -14.106 -13.145 -6.665 1.00 97.44 77 ASP A C 1
ATOM 641 O O . ASP A 1 77 ? -15.311 -13.268 -6.842 1.00 97.44 77 ASP A O 1
ATOM 645 N N . ILE A 1 78 ? -13.595 -12.072 -6.061 1.00 97.12 78 ILE A N 1
ATOM 646 C CA . ILE A 1 78 ? -14.391 -10.911 -5.652 1.00 97.12 78 ILE A CA 1
ATOM 647 C C . ILE A 1 78 ? -14.490 -9.928 -6.819 1.00 97.12 78 ILE A C 1
ATOM 649 O O . ILE A 1 78 ? -13.503 -9.260 -7.157 1.00 97.12 78 ILE A O 1
ATOM 653 N N . GLU A 1 79 ? -15.684 -9.838 -7.397 1.00 96.31 79 GLU A N 1
ATOM 654 C CA . GLU A 1 79 ? -15.966 -9.058 -8.608 1.00 96.31 79 GLU A CA 1
ATOM 655 C C . GLU A 1 79 ? -16.794 -7.792 -8.343 1.00 96.31 79 GLU A C 1
ATOM 657 O O . GLU A 1 79 ? -16.931 -6.948 -9.226 1.00 96.31 79 GLU A O 1
ATOM 662 N N . ASP A 1 80 ? -17.317 -7.622 -7.127 1.00 95.69 80 ASP A N 1
ATOM 663 C CA . ASP A 1 80 ? -18.237 -6.542 -6.775 1.00 95.69 80 ASP A CA 1
ATOM 664 C C . ASP A 1 80 ? -17.688 -5.586 -5.698 1.00 95.69 80 ASP A C 1
ATOM 666 O O . ASP A 1 80 ? -16.723 -5.868 -4.980 1.00 95.69 80 ASP A O 1
ATOM 670 N N . MET A 1 81 ? -18.330 -4.418 -5.586 1.00 95.31 81 MET A N 1
ATOM 671 C CA . MET A 1 81 ? -17.899 -3.307 -4.728 1.00 95.31 81 MET A CA 1
ATOM 672 C C . MET A 1 81 ? -18.017 -3.575 -3.219 1.00 95.31 81 MET A C 1
ATOM 674 O O . MET A 1 81 ? -17.569 -2.734 -2.443 1.00 95.31 81 MET A O 1
ATOM 678 N N . SER A 1 82 ? -18.551 -4.717 -2.769 1.00 94.31 82 SER A N 1
ATOM 679 C CA . SER A 1 82 ? -18.634 -5.055 -1.335 1.00 94.31 82 SER A CA 1
ATOM 680 C C . SER A 1 82 ? -17.274 -5.119 -0.632 1.00 94.31 82 SER A C 1
ATOM 682 O O . SER A 1 82 ? -17.207 -5.021 0.592 1.00 94.31 82 SER A O 1
ATOM 684 N N . CYS A 1 83 ? -16.181 -5.247 -1.388 1.00 92.94 83 CYS A N 1
ATOM 685 C CA . CYS A 1 83 ? -14.818 -5.234 -0.857 1.00 92.94 83 CYS A CA 1
ATOM 686 C C . CYS A 1 83 ? -14.236 -3.839 -0.585 1.00 92.94 83 CYS A C 1
ATOM 688 O O . CYS A 1 83 ? -13.140 -3.751 -0.028 1.00 92.94 83 CYS A O 1
ATOM 690 N N . VAL A 1 84 ? -14.926 -2.762 -0.973 1.00 94.62 84 VAL A N 1
ATOM 691 C CA . VAL A 1 84 ? -14.440 -1.385 -0.827 1.00 94.62 84 VAL A CA 1
ATOM 692 C C . VAL A 1 84 ? -15.455 -0.561 -0.055 1.00 94.62 84 VAL A C 1
ATOM 694 O O . VAL A 1 84 ? -16.626 -0.484 -0.417 1.00 94.62 84 VAL A O 1
ATOM 697 N N . GLN A 1 85 ? -14.986 0.122 0.985 1.00 94.31 85 GLN A N 1
ATOM 698 C CA . GLN A 1 85 ? -15.795 1.075 1.726 1.00 94.31 85 GLN A CA 1
ATOM 699 C C . GLN A 1 85 ? -14.975 2.321 2.039 1.00 94.31 85 GLN A C 1
ATOM 701 O O . GLN A 1 85 ? -13.845 2.226 2.515 1.00 94.31 85 GLN A O 1
ATOM 706 N N . PHE A 1 86 ? -15.569 3.485 1.789 1.00 95.19 86 PHE A N 1
ATOM 707 C CA . PHE A 1 86 ? -15.041 4.770 2.231 1.00 95.19 86 PHE A CA 1
ATOM 708 C C . PHE A 1 86 ? -15.781 5.193 3.495 1.00 95.19 86 PHE A C 1
ATOM 710 O O . PHE A 1 86 ? -17.012 5.192 3.531 1.00 95.19 86 PHE A O 1
ATOM 717 N N . VAL A 1 87 ? -15.022 5.522 4.538 1.00 94.69 87 VAL A N 1
ATOM 718 C CA . VAL A 1 87 ? -15.555 5.997 5.816 1.00 94.69 87 VAL A CA 1
ATOM 719 C C . VAL A 1 87 ? -15.218 7.474 5.932 1.00 94.69 87 VAL A C 1
ATOM 721 O O . VAL A 1 87 ? -14.056 7.825 6.112 1.00 94.69 87 VAL A O 1
ATOM 724 N N . ASP A 1 88 ? -16.234 8.325 5.814 1.00 95.62 88 ASP A N 1
ATOM 725 C CA . ASP A 1 88 ? -16.089 9.758 6.052 1.00 95.62 88 ASP A CA 1
ATOM 726 C C . ASP A 1 88 ? -16.009 10.027 7.561 1.00 95.62 88 ASP A C 1
ATOM 728 O O . ASP A 1 88 ? -16.974 9.837 8.311 1.00 95.62 88 ASP A O 1
ATOM 732 N N . VAL A 1 89 ? -14.829 10.442 8.015 1.00 96.62 89 VAL A N 1
ATOM 733 C CA . VAL A 1 89 ? -14.601 10.873 9.392 1.00 96.62 89 VAL A CA 1
ATOM 734 C C . VAL A 1 89 ? -14.897 12.366 9.452 1.00 96.62 89 VAL A C 1
ATOM 736 O O . VAL A 1 89 ? -13.993 13.187 9.415 1.00 96.62 89 VAL A O 1
ATOM 739 N N . PHE A 1 90 ? -16.177 12.721 9.559 1.00 92.88 90 PHE A N 1
ATOM 740 C CA . PHE A 1 90 ? -16.655 14.104 9.391 1.00 92.88 90 PHE A CA 1
ATOM 741 C C . PHE A 1 90 ? -16.027 15.158 10.329 1.00 92.88 90 PHE A C 1
ATOM 743 O O . PHE A 1 90 ? -16.101 16.350 10.050 1.00 92.88 90 PHE A O 1
ATOM 750 N N . LYS A 1 91 ? -15.458 14.740 11.471 1.00 94.44 91 LYS A N 1
ATOM 751 C CA . LYS A 1 91 ? -14.721 15.612 12.413 1.00 94.44 91 LYS A CA 1
ATOM 752 C C . LYS A 1 91 ? -13.205 15.578 12.214 1.00 94.44 91 LYS A C 1
ATOM 754 O O . LYS A 1 91 ? -12.477 16.184 12.991 1.00 94.44 91 L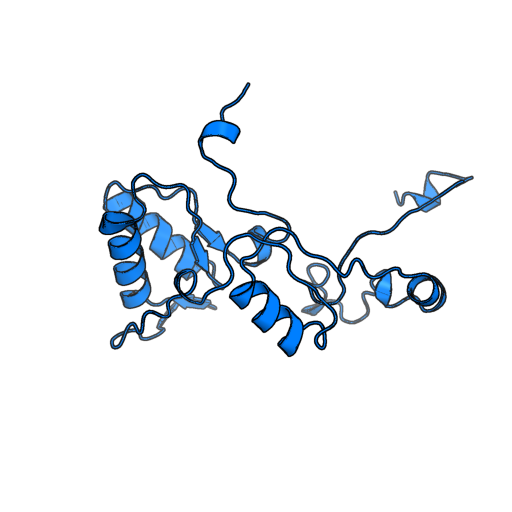YS A O 1
ATOM 759 N N . GLY A 1 92 ? -12.737 14.817 11.233 1.00 93.75 92 GLY A N 1
ATOM 760 C CA . GLY A 1 92 ? -11.335 14.657 10.907 1.00 93.75 92 GLY A CA 1
ATOM 761 C C . GLY A 1 92 ? -10.731 15.974 10.465 1.00 93.75 92 GLY A C 1
ATOM 762 O O . GLY A 1 92 ? -11.138 16.540 9.457 1.00 93.75 92 GLY A O 1
ATOM 763 N N . GLU A 1 93 ? -9.736 16.429 11.213 1.00 94.25 93 GLU A N 1
ATOM 764 C CA . GLU A 1 93 ? -8.933 17.590 10.861 1.00 94.25 93 GLU A CA 1
ATOM 765 C C . GLU A 1 93 ? -7.457 17.248 11.068 1.00 94.25 93 GLU A C 1
ATOM 767 O O . GLU A 1 93 ? -7.049 16.739 12.120 1.00 94.25 93 GLU A O 1
ATOM 772 N N . GLU A 1 94 ? -6.647 17.502 10.041 1.00 93.12 94 GLU A N 1
ATOM 773 C CA . GLU A 1 94 ? -5.209 17.293 10.120 1.00 93.12 94 GLU A CA 1
ATOM 774 C C . GLU A 1 94 ? -4.558 18.381 10.975 1.00 93.12 94 GLU A C 1
ATOM 776 O O . GLU A 1 94 ? -4.696 19.580 10.738 1.00 93.12 94 GL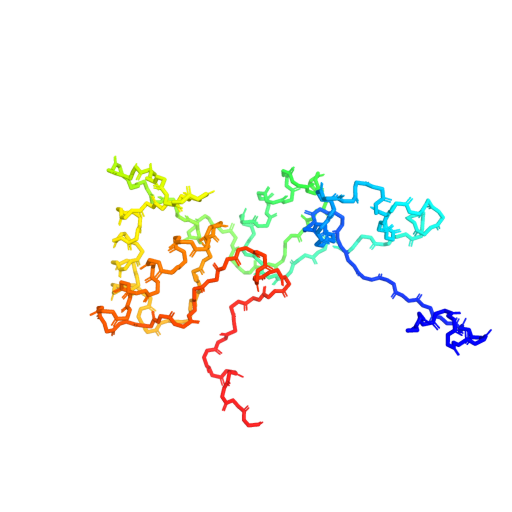U A O 1
ATOM 781 N N . THR A 1 95 ? -3.775 17.956 11.959 1.00 93.38 95 THR A N 1
ATOM 782 C CA . THR A 1 95 ? -2.944 18.825 12.786 1.00 93.38 95 THR A CA 1
ATOM 783 C C . THR A 1 95 ? -1.475 18.603 12.471 1.00 93.38 95 THR A C 1
ATOM 785 O O . THR A 1 95 ? -0.991 17.473 12.350 1.00 93.38 95 THR A O 1
ATOM 788 N N . LYS A 1 96 ? -0.736 19.707 12.356 1.00 91.50 96 LYS A N 1
ATOM 789 C CA . LYS A 1 96 ? 0.700 19.675 12.089 1.00 91.50 96 LYS A CA 1
ATOM 790 C C . LYS A 1 96 ? 1.467 19.253 13.342 1.00 91.50 96 LYS A C 1
ATOM 792 O O . LYS A 1 96 ? 1.338 19.871 14.397 1.00 91.50 96 LYS A O 1
ATOM 797 N N . VAL A 1 97 ? 2.320 18.242 13.209 1.00 84.62 97 VAL A N 1
ATOM 798 C CA . VAL A 1 97 ? 3.210 17.744 14.265 1.00 84.62 97 VAL A CA 1
ATOM 799 C C . VAL A 1 97 ? 4.643 17.782 13.739 1.00 84.62 97 VAL A C 1
ATOM 801 O O . VAL A 1 97 ? 5.052 16.952 12.927 1.00 84.62 97 VAL A O 1
ATOM 804 N N . GLY A 1 98 ? 5.413 18.781 14.179 1.00 87.06 98 GLY A N 1
ATOM 805 C CA . GLY A 1 98 ? 6.753 19.035 13.645 1.00 87.06 98 GLY A CA 1
ATOM 806 C C . GLY A 1 98 ? 6.708 19.367 12.148 1.00 87.06 98 GLY A C 1
ATOM 807 O O . GLY A 1 98 ? 6.122 20.373 11.746 1.00 87.06 98 GLY A O 1
ATOM 808 N N . SER A 1 99 ? 7.329 18.522 11.323 1.00 84.50 99 SER A N 1
ATOM 809 C CA . SER A 1 99 ? 7.362 18.636 9.856 1.00 84.50 99 SER A CA 1
ATOM 810 C C . SER A 1 99 ? 6.324 17.767 9.132 1.00 84.50 99 SER A C 1
ATOM 812 O O . SER A 1 99 ? 6.369 17.667 7.909 1.00 84.50 99 SER A O 1
ATOM 814 N N . SER A 1 100 ? 5.402 17.130 9.855 1.00 87.06 100 SER A N 1
ATOM 815 C CA . SER A 1 100 ? 4.438 16.175 9.296 1.00 87.06 100 SER A CA 1
ATOM 816 C C . SER A 1 100 ? 3.035 16.393 9.888 1.00 87.06 100 SER A C 1
ATOM 818 O O . SER A 1 100 ? 2.797 17.407 10.549 1.00 87.06 100 SER A O 1
ATOM 820 N N . TRP A 1 101 ? 2.096 15.490 9.610 1.00 89.75 101 TRP A N 1
ATOM 821 C CA . TRP A 1 101 ? 0.664 15.651 9.870 1.00 89.75 101 TRP A CA 1
ATOM 822 C C . TRP A 1 101 ? 0.084 14.434 10.590 1.00 89.75 101 TRP A C 1
ATOM 824 O O . TRP A 1 101 ? 0.612 13.320 10.506 1.00 89.75 101 TRP A O 1
ATOM 834 N N . MET A 1 102 ? -0.990 14.669 11.336 1.00 93.81 102 MET A N 1
ATOM 835 C CA . MET A 1 102 ? -1.705 13.663 12.114 1.00 93.81 102 MET A CA 1
ATOM 836 C C . MET A 1 102 ? -3.188 14.034 12.185 1.00 93.81 102 MET A C 1
ATOM 838 O O . MET A 1 102 ? -3.515 15.210 12.287 1.00 93.81 102 MET A O 1
ATOM 842 N N . ASN A 1 103 ? -4.080 13.048 12.193 1.00 96.38 103 ASN A N 1
ATOM 843 C CA . ASN A 1 103 ? -5.519 13.242 12.359 1.00 96.38 103 ASN A CA 1
ATOM 844 C C . ASN A 1 103 ? -6.036 12.278 13.435 1.00 96.38 103 ASN A C 1
ATOM 846 O O . ASN A 1 103 ? -6.120 11.067 13.216 1.00 96.38 103 ASN A O 1
ATOM 850 N N . MET A 1 104 ? -6.352 12.807 14.620 1.00 96.75 104 MET A N 1
ATOM 851 C CA . MET A 1 104 ? -6.749 11.988 15.772 1.00 96.75 104 MET A CA 1
ATOM 852 C C . MET A 1 104 ? -8.153 11.396 15.648 1.00 96.75 104 MET A C 1
ATOM 854 O O . MET A 1 104 ? -8.394 10.309 16.173 1.00 96.75 104 MET A O 1
ATOM 858 N N . GLU A 1 105 ? -9.068 12.049 14.935 1.00 97.94 105 GLU A N 1
ATOM 859 C CA . GLU A 1 105 ? -10.407 11.491 14.729 1.00 97.94 105 GLU A CA 1
ATOM 860 C C . GLU A 1 105 ? -10.351 10.277 13.796 1.00 97.94 105 GLU A C 1
ATOM 862 O O . GLU A 1 105 ? -11.010 9.268 14.053 1.00 97.94 105 GLU A O 1
ATOM 867 N N . GLU A 1 106 ? -9.482 10.301 12.781 1.00 97.75 106 GLU A N 1
ATOM 868 C CA . GLU A 1 106 ? -9.187 9.108 11.978 1.00 97.75 106 GLU A CA 1
ATOM 869 C C . GLU A 1 106 ? -8.532 8.001 12.811 1.00 97.75 106 GLU A C 1
ATOM 871 O O . GLU A 1 106 ? -8.898 6.832 12.676 1.00 97.75 106 GLU A O 1
ATOM 876 N N . VAL A 1 107 ? -7.614 8.345 13.726 1.00 97.56 107 VAL A N 1
ATOM 877 C CA . VAL A 1 107 ? -7.027 7.371 14.665 1.00 97.56 107 VAL A CA 1
ATOM 878 C C . VAL A 1 107 ? -8.128 6.689 15.484 1.00 97.56 107 VAL A C 1
ATOM 880 O O . VAL A 1 107 ? -8.132 5.461 15.608 1.00 97.56 107 VAL A O 1
ATOM 883 N N . HIS A 1 108 ? -9.083 7.453 16.018 1.00 97.94 108 HIS A N 1
ATOM 884 C CA . HIS A 1 108 ? -10.218 6.904 16.763 1.00 97.94 108 HIS A CA 1
ATOM 885 C C . HIS A 1 108 ? -11.111 6.014 15.887 1.00 97.94 108 HIS A C 1
ATOM 887 O O . HIS A 1 108 ? -11.508 4.926 16.322 1.00 97.94 108 HIS A O 1
ATOM 893 N N . ALA A 1 109 ? -11.390 6.428 14.648 1.00 98.12 109 ALA A N 1
ATOM 894 C CA . ALA A 1 109 ? -12.158 5.634 13.693 1.00 98.12 109 ALA A CA 1
ATOM 895 C C . ALA A 1 109 ? -11.477 4.285 13.401 1.00 98.12 109 ALA A C 1
ATOM 897 O O . ALA A 1 109 ? -12.116 3.236 13.510 1.00 98.12 109 ALA A O 1
ATOM 898 N N . VAL A 1 110 ? -10.167 4.288 13.134 1.00 97.69 110 VAL A N 1
ATOM 899 C CA . VAL A 1 110 ? -9.370 3.071 12.903 1.00 97.69 110 VAL A CA 1
ATOM 900 C C . VAL A 1 110 ? -9.390 2.148 14.124 1.00 97.69 110 VAL A C 1
ATOM 902 O O . VAL A 1 110 ? -9.622 0.946 13.981 1.00 97.69 110 VAL A O 1
ATOM 905 N N . VAL A 1 111 ? -9.213 2.686 15.335 1.00 98.19 111 VAL A N 1
ATOM 906 C CA . VAL A 1 111 ? -9.286 1.893 16.578 1.00 98.19 111 VAL A CA 1
ATOM 907 C C . VAL A 1 111 ? -10.649 1.214 16.722 1.00 98.19 111 VAL A C 1
ATOM 909 O O . VAL A 1 111 ? -10.709 0.037 17.086 1.00 98.19 111 VAL A O 1
ATOM 912 N N . ASN A 1 112 ? -11.738 1.917 16.405 1.00 97.94 112 ASN A N 1
ATOM 913 C CA . ASN A 1 112 ? -13.086 1.352 16.444 1.00 97.94 112 ASN A CA 1
ATOM 914 C C . ASN A 1 112 ? -13.291 0.278 15.368 1.00 97.94 112 ASN A C 1
ATOM 916 O O . ASN A 1 112 ? -13.828 -0.787 15.677 1.00 97.94 112 ASN A O 1
ATOM 920 N N . LEU A 1 113 ? -12.812 0.500 14.140 1.00 97.50 113 LEU A N 1
ATOM 921 C CA . LEU A 1 113 ? -12.865 -0.510 13.081 1.00 97.50 113 LEU A CA 1
ATOM 922 C C . LEU A 1 113 ? -12.154 -1.796 13.512 1.00 97.50 113 LEU A C 1
ATOM 924 O O . LEU A 1 113 ? -12.727 -2.884 13.419 1.00 97.50 113 LEU A O 1
ATOM 928 N N . VAL A 1 114 ? -10.943 -1.680 14.062 1.00 97.62 114 VAL A N 1
ATOM 929 C CA . VAL A 1 114 ? -10.207 -2.842 14.573 1.00 97.62 114 VAL A CA 1
ATOM 930 C C . VAL A 1 114 ? -10.971 -3.514 15.705 1.00 97.62 114 VAL A C 1
ATOM 932 O O . VAL A 1 114 ? -11.166 -4.728 15.671 1.00 97.62 114 VAL A O 1
ATOM 935 N N . ARG A 1 115 ? -11.443 -2.741 16.686 1.00 97.69 115 ARG A N 1
ATOM 936 C CA . ARG A 1 115 ? -12.149 -3.266 17.859 1.00 97.69 115 ARG A CA 1
ATOM 937 C C . ARG A 1 115 ? -13.361 -4.111 17.484 1.00 97.69 115 ARG A C 1
ATOM 939 O O . ARG A 1 115 ? -13.527 -5.185 18.058 1.00 97.69 115 ARG A O 1
ATOM 946 N N . TYR A 1 116 ? -14.186 -3.619 16.564 1.00 97.25 116 TYR A N 1
ATOM 947 C CA . TYR A 1 116 ? -15.485 -4.221 16.272 1.00 97.25 116 TYR A CA 1
ATOM 948 C C . TYR A 1 116 ? -15.460 -5.212 15.105 1.00 97.25 116 TYR A C 1
ATOM 950 O O . TYR A 1 116 ? -16.268 -6.137 15.106 1.00 97.25 116 TYR A O 1
ATOM 958 N N . TYR A 1 117 ? -14.534 -5.078 14.147 1.00 95.50 117 TYR A N 1
ATOM 959 C CA . TYR A 1 117 ? -14.583 -5.864 12.904 1.00 95.50 117 TYR A CA 1
ATOM 960 C C . TYR A 1 117 ? -13.330 -6.692 12.603 1.00 95.50 117 TYR A C 1
ATOM 962 O O . TYR A 1 117 ? -13.444 -7.725 11.937 1.00 95.50 117 TYR A O 1
ATOM 970 N N . TYR A 1 118 ? -12.149 -6.275 13.078 1.00 95.25 118 TYR A N 1
ATOM 971 C CA . TYR A 1 118 ? -10.874 -6.877 12.651 1.00 95.25 118 TYR A CA 1
ATOM 972 C C . TYR A 1 118 ? -10.018 -7.462 13.776 1.00 95.25 118 TYR A C 1
ATOM 974 O O . TYR A 1 118 ? -8.993 -8.073 13.493 1.00 95.25 118 TYR A O 1
ATOM 982 N N . LYS A 1 119 ? -10.429 -7.350 15.045 1.00 93.25 119 LYS A N 1
ATOM 983 C CA . LYS A 1 119 ? -9.649 -7.821 16.205 1.00 93.25 119 LYS A CA 1
ATOM 984 C C . LYS A 1 119 ? -9.187 -9.282 16.077 1.00 93.25 119 LYS A C 1
ATOM 986 O O . LYS A 1 119 ? -8.095 -9.611 16.534 1.00 93.25 119 LYS A O 1
ATOM 991 N N . SER A 1 120 ? -10.015 -10.137 15.478 1.00 91.94 120 SER A N 1
ATOM 992 C CA . SER A 1 120 ? -9.754 -11.565 15.256 1.00 91.94 120 SER A CA 1
ATOM 993 C C . SER A 1 120 ? -9.467 -11.925 13.794 1.00 91.94 120 SER A C 1
ATOM 995 O O . SER A 1 120 ? -9.471 -13.105 13.456 1.00 91.94 120 SER A O 1
ATOM 997 N N . LYS A 1 121 ? -9.253 -10.936 12.920 1.00 91.75 121 LYS A N 1
ATOM 998 C CA . LYS A 1 121 ? -8.955 -11.142 11.498 1.00 91.75 121 LYS A CA 1
ATOM 999 C C . LYS A 1 121 ? -7.500 -10.802 11.204 1.00 91.75 121 LYS A C 1
ATOM 1001 O O . LYS A 1 121 ? -6.860 -10.060 11.948 1.00 91.75 121 LYS A O 1
ATOM 1006 N N . ASP A 1 122 ? -7.006 -11.297 10.079 1.00 90.50 122 ASP A N 1
ATOM 1007 C CA . ASP A 1 122 ? -5.766 -10.801 9.504 1.00 90.50 122 ASP A CA 1
ATOM 1008 C C . ASP A 1 122 ? -6.029 -9.472 8.802 1.00 90.50 122 ASP A C 1
ATOM 1010 O O . ASP A 1 122 ? -6.872 -9.370 7.910 1.00 90.50 122 ASP A O 1
ATOM 1014 N N . PHE A 1 123 ? -5.318 -8.434 9.230 1.00 93.44 123 PHE A N 1
ATOM 1015 C CA . PHE A 1 123 ? -5.431 -7.105 8.651 1.00 93.44 123 PHE A CA 1
ATOM 1016 C C . PHE A 1 123 ? -4.086 -6.378 8.673 1.00 93.44 123 PHE A C 1
ATOM 1018 O O . PHE A 1 123 ? -3.136 -6.777 9.352 1.00 93.44 123 PHE A O 1
ATOM 1025 N N . CYS A 1 124 ? -4.030 -5.296 7.907 1.00 94.31 124 CYS A N 1
ATOM 1026 C CA . CYS A 1 124 ? -2.923 -4.357 7.855 1.00 94.31 124 CYS A CA 1
ATOM 1027 C C . CYS A 1 124 ? -3.503 -2.941 7.795 1.00 94.31 124 CYS A C 1
ATOM 1029 O O . CYS A 1 124 ? -4.508 -2.723 7.118 1.00 94.31 124 CYS A O 1
ATOM 1031 N N . ILE A 1 125 ? -2.885 -1.998 8.504 1.00 95.62 125 ILE A N 1
ATOM 1032 C CA . ILE A 1 125 ? -3.202 -0.572 8.415 1.00 95.62 125 ILE A CA 1
ATOM 1033 C C . ILE A 1 125 ? -2.027 0.127 7.738 1.00 95.62 125 ILE A C 1
ATOM 1035 O O . ILE A 1 125 ? -0.882 -0.018 8.165 1.00 95.62 125 ILE A O 1
ATOM 1039 N N . ILE A 1 126 ? -2.322 0.907 6.702 1.00 94.75 126 ILE A N 1
ATOM 1040 C CA . ILE A 1 126 ? -1.335 1.689 5.957 1.00 94.75 126 ILE A CA 1
ATOM 1041 C C . ILE A 1 126 ? -1.722 3.160 6.074 1.00 94.75 126 ILE A C 1
ATOM 1043 O O . ILE A 1 126 ? -2.896 3.504 5.963 1.00 94.75 126 ILE A O 1
ATOM 1047 N N . THR A 1 127 ? -0.739 4.021 6.309 1.00 93.94 127 THR A N 1
ATOM 1048 C CA . THR A 1 127 ? -0.920 5.474 6.420 1.00 93.94 127 THR A CA 1
ATOM 1049 C C . THR A 1 127 ? 0.231 6.206 5.724 1.00 93.94 127 THR A C 1
ATOM 1051 O O . THR A 1 127 ? 1.352 5.699 5.730 1.00 93.94 127 THR A O 1
ATOM 1054 N N . PRO A 1 128 ? 0.012 7.385 5.119 1.00 88.06 128 PRO A N 1
ATOM 1055 C CA . PRO A 1 128 ? 1.072 8.114 4.419 1.00 88.06 128 PRO A CA 1
ATOM 1056 C C . PRO A 1 128 ? 2.176 8.635 5.351 1.00 88.06 128 PRO A C 1
ATOM 1058 O O . PRO A 1 128 ? 3.325 8.733 4.935 1.00 88.06 128 PRO A O 1
ATOM 1061 N N . TYR A 1 129 ? 1.851 8.958 6.608 1.00 84.31 129 TYR A N 1
ATOM 1062 C CA . TYR A 1 129 ? 2.768 9.667 7.505 1.00 84.31 129 TYR A CA 1
ATOM 1063 C C . TYR A 1 129 ? 3.155 8.865 8.749 1.00 84.31 129 TYR A C 1
ATOM 1065 O O . TYR A 1 129 ? 2.329 8.198 9.381 1.00 84.31 129 TYR A O 1
ATOM 1073 N N . ASP A 1 130 ? 4.418 9.001 9.153 1.00 88.50 130 ASP A N 1
ATOM 1074 C CA . ASP A 1 130 ? 4.986 8.324 10.320 1.00 88.50 130 ASP A CA 1
ATOM 1075 C C . ASP A 1 130 ? 4.395 8.771 11.672 1.00 88.50 130 ASP A C 1
ATOM 1077 O O . ASP A 1 130 ? 4.138 7.907 12.518 1.00 88.50 130 ASP A O 1
ATOM 1081 N N . PRO A 1 131 ? 4.103 10.066 11.912 1.00 91.88 131 PRO A N 1
ATOM 1082 C CA . PRO A 1 131 ? 3.387 10.474 13.120 1.00 91.88 131 PRO A CA 1
ATOM 1083 C C . PRO A 1 131 ? 2.001 9.836 13.236 1.00 91.88 131 PRO A C 1
ATOM 1085 O O . PRO A 1 131 ? 1.664 9.337 14.312 1.00 91.88 131 PRO A O 1
ATOM 1088 N N . GLN A 1 132 ? 1.244 9.774 12.134 1.00 95.25 132 GLN A N 1
ATOM 1089 C CA . GLN A 1 132 ? -0.061 9.108 12.079 1.00 95.25 132 GLN A CA 1
ATOM 1090 C C . GLN A 1 132 ? 0.081 7.604 12.359 1.00 95.25 132 GLN A C 1
ATOM 1092 O O . GLN A 1 132 ? -0.642 7.068 13.200 1.00 95.25 132 GLN A O 1
ATOM 1097 N N . ARG A 1 133 ? 1.082 6.929 11.767 1.00 95.31 133 ARG A N 1
ATOM 1098 C CA . ARG A 1 133 ? 1.410 5.519 12.072 1.00 95.31 133 ARG A CA 1
ATOM 1099 C C . ARG A 1 133 ? 1.636 5.318 13.567 1.00 95.31 133 ARG A C 1
ATOM 1101 O O . ARG A 1 133 ? 1.017 4.449 14.183 1.00 95.31 133 ARG A O 1
ATOM 1108 N N . GLY A 1 134 ? 2.4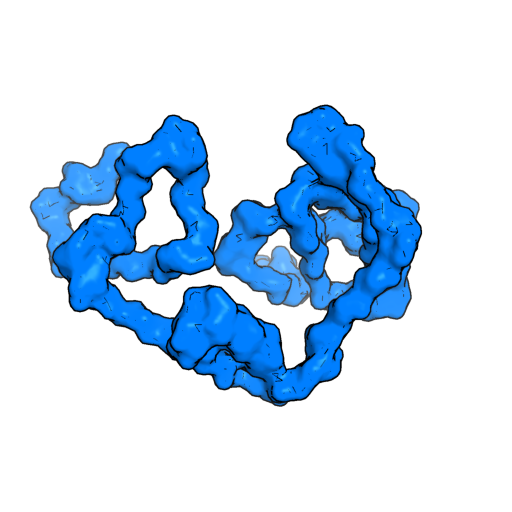93 6.146 14.162 1.00 94.62 134 GLY A N 1
ATOM 1109 C CA . GLY A 1 134 ? 2.802 6.085 15.587 1.00 94.62 134 GLY A CA 1
ATOM 1110 C C . GLY A 1 134 ? 1.581 6.345 16.474 1.00 94.62 134 GLY A C 1
ATOM 1111 O O . GLY A 1 134 ? 1.422 5.678 17.498 1.00 94.62 134 GLY A O 1
ATOM 1112 N N . ALA A 1 135 ? 0.709 7.280 16.092 1.00 96.19 135 ALA A N 1
ATOM 1113 C CA . ALA A 1 135 ? -0.527 7.574 16.813 1.00 96.19 135 ALA A CA 1
ATOM 1114 C C . ALA A 1 135 ? -1.492 6.382 16.796 1.00 96.19 135 ALA A C 1
ATOM 1116 O O . ALA A 1 135 ? -1.950 5.960 17.859 1.00 96.19 135 ALA A O 1
ATOM 1117 N N . ILE A 1 136 ? -1.713 5.775 15.627 1.00 97.69 136 ILE A N 1
ATOM 1118 C CA . ILE A 1 136 ? -2.543 4.572 15.482 1.00 97.69 136 ILE A CA 1
ATOM 1119 C C . ILE A 1 136 ? -1.986 3.427 16.341 1.00 97.69 136 ILE A C 1
ATOM 1121 O O . ILE A 1 136 ? -2.728 2.841 17.132 1.00 97.69 136 ILE A O 1
ATOM 1125 N N . GLN A 1 137 ? -0.681 3.137 16.255 1.00 97.50 137 GLN A N 1
ATOM 1126 C CA . GLN A 1 137 ? -0.063 2.056 17.038 1.00 97.50 137 GLN A CA 1
ATOM 1127 C C . GLN A 1 137 ? -0.214 2.264 18.547 1.00 97.50 137 GLN A C 1
ATOM 1129 O O . GLN A 1 137 ? -0.576 1.328 19.264 1.00 97.50 137 GLN A O 1
ATOM 1134 N N . ARG A 1 138 ? 0.037 3.484 19.043 1.00 97.81 138 ARG A N 1
ATOM 1135 C CA . ARG A 1 138 ? -0.117 3.799 20.472 1.00 97.81 138 ARG A CA 1
ATOM 1136 C C . ARG A 1 138 ? -1.566 3.638 20.927 1.00 97.81 138 ARG A C 1
ATOM 1138 O O . ARG A 1 138 ? -1.789 3.023 21.968 1.00 97.81 138 ARG A O 1
ATOM 1145 N N . SER A 1 139 ? -2.530 4.128 20.149 1.00 98.25 139 SER A N 1
ATOM 1146 C CA . SER A 1 139 ? -3.954 4.048 20.494 1.00 98.25 139 SER A CA 1
ATOM 1147 C C . SER A 1 139 ? -4.487 2.613 20.469 1.00 98.25 139 SER A C 1
ATOM 1149 O O . SER A 1 139 ? -5.211 2.215 21.383 1.00 98.25 139 SER A O 1
ATOM 1151 N N . LEU A 1 140 ? -4.081 1.794 19.492 1.00 98.25 140 LEU A N 1
ATOM 1152 C CA . LEU A 1 140 ? -4.416 0.364 19.458 1.00 98.25 140 LEU A CA 1
ATOM 1153 C C . LEU A 1 140 ? -3.823 -0.380 20.661 1.00 98.25 140 LEU A C 1
ATOM 1155 O O . LEU A 1 140 ? -4.534 -1.131 21.332 1.00 98.25 140 LEU A O 1
ATOM 1159 N N . LYS A 1 141 ? -2.547 -0.124 20.979 1.00 97.88 141 LYS A N 1
ATOM 1160 C CA . LYS A 1 141 ? -1.865 -0.734 22.128 1.00 97.88 141 LYS A CA 1
ATOM 1161 C C . LYS A 1 141 ? -2.529 -0.351 23.452 1.00 97.88 141 LYS A C 1
ATOM 1163 O O . LYS A 1 141 ? -2.781 -1.229 24.273 1.00 97.88 141 LYS A O 1
ATOM 1168 N N . ALA A 1 142 ? -2.854 0.928 23.641 1.00 98.06 142 ALA A N 1
ATOM 1169 C CA . ALA A 1 142 ? -3.562 1.415 24.827 1.00 98.06 142 ALA A CA 1
ATOM 1170 C C . ALA A 1 142 ? -4.966 0.797 24.969 1.00 98.06 142 ALA A C 1
ATOM 1172 O O . ALA A 1 142 ? -5.430 0.569 26.082 1.00 98.06 142 ALA A O 1
ATOM 1173 N N . ALA A 1 143 ? -5.620 0.472 23.850 1.00 97.50 143 ALA A N 1
ATOM 1174 C CA . ALA A 1 143 ? -6.912 -0.208 23.818 1.00 97.50 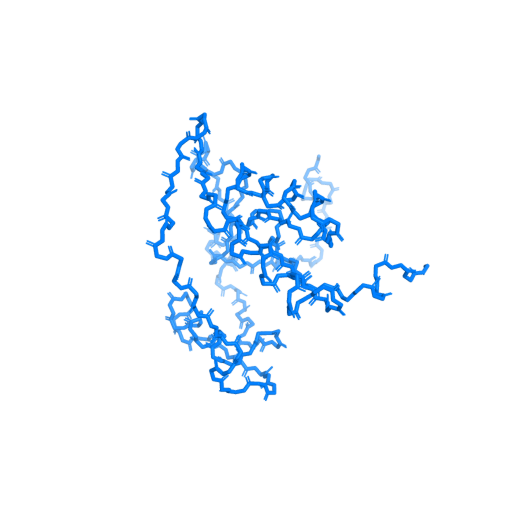143 ALA A CA 1
ATOM 1175 C C . ALA A 1 143 ? -6.833 -1.744 23.965 1.00 97.50 143 ALA A C 1
ATOM 1177 O O . ALA A 1 143 ? -7.871 -2.405 23.893 1.00 97.50 143 ALA A O 1
ATOM 1178 N N . GLY A 1 144 ? -5.639 -2.330 24.126 1.00 97.06 144 GLY A N 1
ATOM 1179 C CA . GLY A 1 144 ? -5.460 -3.785 24.195 1.00 97.06 144 GLY A CA 1
ATOM 1180 C C . GLY A 1 144 ? -5.805 -4.512 22.886 1.00 97.06 144 GLY A C 1
ATOM 1181 O O . GLY A 1 144 ? -6.310 -5.637 22.915 1.00 97.06 144 GLY A O 1
ATOM 1182 N N . LEU A 1 145 ? -5.592 -3.862 21.738 1.00 97.12 145 LEU A N 1
ATOM 1183 C CA . LEU A 1 145 ? -5.865 -4.394 20.398 1.00 97.12 145 LEU A CA 1
ATOM 1184 C C . LEU A 1 145 ? -4.560 -4.754 19.660 1.00 97.12 145 LEU A C 1
ATOM 1186 O O . LEU A 1 145 ? -3.502 -4.236 20.022 1.00 97.12 145 LEU A O 1
ATOM 1190 N N . PRO A 1 146 ? -4.612 -5.607 18.614 1.00 95.38 146 PRO A N 1
ATOM 1191 C CA . PRO A 1 146 ? -3.491 -5.802 17.690 1.00 95.38 146 PRO A CA 1
ATOM 1192 C C . PRO A 1 146 ? -2.933 -4.471 17.169 1.00 95.38 146 PRO A C 1
ATOM 1194 O O . PRO A 1 146 ? -3.701 -3.641 16.689 1.00 95.38 146 PRO A O 1
ATOM 1197 N N . TRP A 1 147 ? -1.618 -4.260 17.270 1.00 94.94 147 TRP A N 1
ATOM 1198 C CA . TRP A 1 147 ? -0.975 -2.958 17.004 1.00 94.94 147 TRP A CA 1
ATOM 1199 C C . TRP A 1 147 ? 0.338 -3.062 16.207 1.00 94.94 147 TRP A C 1
ATOM 1201 O O . TRP A 1 147 ? 0.929 -2.049 15.830 1.00 94.94 147 TRP A O 1
ATOM 1211 N N . ASP A 1 148 ? 0.804 -4.277 15.935 1.00 90.56 148 ASP A N 1
ATOM 1212 C CA . ASP A 1 148 ? 2.052 -4.594 15.238 1.00 90.56 148 ASP A CA 1
ATOM 1213 C C . ASP A 1 148 ? 1.927 -4.569 13.700 1.00 90.56 148 ASP A C 1
ATOM 1215 O O . ASP A 1 148 ? 2.933 -4.637 13.000 1.00 90.56 148 ASP A O 1
ATOM 1219 N N . MET A 1 149 ? 0.712 -4.402 13.168 1.00 91.25 149 MET A N 1
ATOM 1220 C CA . MET A 1 149 ? 0.404 -4.358 11.730 1.00 91.25 149 MET A CA 1
ATOM 1221 C C . MET A 1 149 ? -0.020 -2.961 11.246 1.00 91.25 149 MET A C 1
ATOM 1223 O O . MET A 1 149 ? -1.054 -2.800 10.598 1.00 91.25 149 MET A O 1
ATOM 1227 N N . VAL A 1 150 ? 0.782 -1.944 11.574 1.00 93.38 150 VAL A N 1
ATOM 1228 C CA . VAL A 1 150 ? 0.588 -0.557 11.116 1.00 93.38 150 VAL A CA 1
ATOM 1229 C C . VAL A 1 150 ? 1.872 -0.057 10.455 1.00 93.38 150 VAL A C 1
ATOM 1231 O O . VAL A 1 150 ? 2.917 0.010 11.106 1.00 93.38 150 VAL A O 1
ATOM 1234 N N . TYR A 1 151 ? 1.788 0.320 9.183 1.00 91.81 151 TYR A N 1
ATOM 1235 C CA . TYR A 1 151 ? 2.938 0.641 8.337 1.00 91.81 151 TYR A CA 1
ATOM 1236 C C . TYR A 1 151 ? 2.753 1.988 7.640 1.00 91.81 151 TYR A C 1
ATOM 1238 O O . TYR A 1 151 ? 1.627 2.457 7.458 1.00 91.81 151 TYR A O 1
ATOM 1246 N N . ASN A 1 152 ? 3.865 2.608 7.247 1.00 86.00 152 ASN A N 1
ATOM 1247 C CA . ASN A 1 152 ? 3.822 3.697 6.277 1.00 86.00 152 ASN A CA 1
ATOM 1248 C C . ASN A 1 152 ? 3.913 3.126 4.849 1.00 86.00 152 ASN A C 1
ATOM 1250 O O . ASN A 1 152 ? 4.332 1.977 4.678 1.00 86.00 152 ASN A O 1
ATOM 1254 N N . VAL A 1 153 ? 3.502 3.896 3.838 1.00 82.81 153 VAL A N 1
ATOM 1255 C CA . VAL A 1 153 ? 3.458 3.432 2.435 1.00 82.81 153 VAL A CA 1
ATOM 1256 C C . VAL A 1 153 ? 4.825 2.926 1.962 1.00 82.81 153 VAL A C 1
ATOM 1258 O O . VAL A 1 153 ? 4.900 1.830 1.406 1.00 82.81 153 VAL A O 1
ATOM 1261 N N . ASP A 1 154 ? 5.896 3.663 2.262 1.00 75.38 154 ASP A N 1
ATOM 1262 C CA . ASP A 1 154 ? 7.262 3.316 1.851 1.00 75.38 154 ASP A CA 1
ATOM 1263 C C . ASP A 1 154 ? 7.700 1.955 2.412 1.00 75.38 154 ASP A C 1
ATOM 1265 O O . ASP A 1 154 ? 8.240 1.113 1.697 1.00 75.38 154 ASP A O 1
ATOM 1269 N N . SER A 1 155 ? 7.401 1.692 3.688 1.00 74.88 155 SER A N 1
ATOM 1270 C CA . SER A 1 155 ? 7.733 0.431 4.364 1.00 74.88 155 SER A CA 1
ATOM 1271 C C . SER A 1 155 ? 6.881 -0.758 3.916 1.00 74.88 155 SER A C 1
ATOM 1273 O O . SER A 1 155 ? 7.256 -1.901 4.177 1.00 74.88 155 SER A O 1
ATOM 1275 N N . PHE A 1 156 ? 5.740 -0.515 3.261 1.00 75.81 156 PHE A N 1
ATOM 1276 C CA . PHE A 1 156 ? 4.817 -1.567 2.832 1.00 75.81 156 PHE A CA 1
ATOM 1277 C C . PHE A 1 156 ? 4.952 -1.931 1.346 1.00 75.81 156 PHE A C 1
ATOM 1279 O O . PHE A 1 156 ? 4.354 -2.913 0.894 1.00 75.81 156 PHE A O 1
ATOM 1286 N N . GLN A 1 157 ? 5.745 -1.188 0.568 1.00 72.75 157 GLN A N 1
ATOM 1287 C CA . GLN A 1 157 ? 5.927 -1.463 -0.856 1.00 72.75 157 GLN A CA 1
ATOM 1288 C C . GLN A 1 157 ? 6.398 -2.910 -1.099 1.00 72.75 157 GLN A C 1
ATOM 1290 O O . GLN A 1 157 ? 7.252 -3.443 -0.394 1.00 72.75 157 GLN A O 1
ATOM 1295 N N . GLY A 1 158 ? 5.800 -3.578 -2.093 1.00 60.78 158 GLY A N 1
ATOM 1296 C CA . GLY A 1 158 ? 6.115 -4.970 -2.441 1.00 60.78 158 GLY A CA 1
ATOM 1297 C C . GLY A 1 158 ? 5.580 -6.022 -1.458 1.00 60.78 158 GLY A C 1
ATOM 1298 O O . GLY A 1 158 ? 5.628 -7.215 -1.763 1.00 60.78 158 GLY A O 1
ATOM 1299 N N . THR A 1 159 ? 5.002 -5.605 -0.329 1.00 66.25 159 THR A N 1
ATOM 1300 C CA . THR A 1 159 ? 4.440 -6.492 0.697 1.00 66.25 159 THR A CA 1
ATOM 1301 C C . THR A 1 159 ? 2.945 -6.742 0.448 1.00 66.25 159 THR A C 1
ATOM 1303 O O . THR A 1 159 ? 2.302 -6.107 -0.393 1.00 66.25 159 THR A O 1
ATOM 1306 N N . TYR A 1 160 ? 2.381 -7.736 1.126 1.00 64.38 160 TYR A N 1
ATOM 1307 C CA . TYR A 1 160 ? 0.944 -7.996 1.207 1.00 64.38 160 TYR A CA 1
ATOM 1308 C C . TYR A 1 160 ? 0.601 -8.435 2.633 1.00 64.38 160 TYR A C 1
ATOM 1310 O O . TYR A 1 160 ? 1.491 -8.809 3.397 1.00 64.38 160 TYR A O 1
ATOM 1318 N N . THR A 1 161 ? -0.673 -8.376 3.023 1.00 63.03 161 THR A N 1
ATOM 1319 C CA . THR A 1 161 ? -1.091 -8.908 4.326 1.00 63.03 161 THR A CA 1
ATOM 1320 C C . THR A 1 161 ? -0.855 -10.418 4.333 1.00 63.03 161 THR A C 1
ATOM 1322 O O . THR A 1 161 ? -1.531 -11.156 3.623 1.00 63.03 161 THR A O 1
ATOM 1325 N N . ILE A 1 162 ? 0.129 -10.864 5.113 1.00 52.47 162 ILE A N 1
ATOM 1326 C CA . ILE A 1 162 ? 0.419 -12.280 5.358 1.00 52.47 162 ILE A CA 1
ATOM 1327 C C . ILE A 1 162 ? -0.403 -12.720 6.573 1.00 52.47 162 ILE A C 1
ATOM 1329 O O . ILE A 1 162 ? -0.436 -12.002 7.588 1.00 52.47 162 ILE A O 1
ATOM 1333 N N . SER A 1 163 ? -1.059 -13.880 6.470 1.00 52.62 163 SER A N 1
ATOM 1334 C CA . SER A 1 163 ? -1.857 -14.425 7.568 1.00 52.62 163 SER A CA 1
ATOM 1335 C C . SER A 1 163 ? -1.001 -14.612 8.820 1.00 52.62 163 SER A C 1
ATOM 1337 O O . SER A 1 163 ? 0.199 -14.902 8.746 1.00 52.62 163 SER A O 1
ATOM 1339 N N . ARG A 1 164 ? -1.581 -14.419 10.007 1.00 51.72 164 ARG A N 1
ATOM 1340 C CA . ARG A 1 164 ? -0.847 -14.612 11.270 1.00 51.72 164 ARG A CA 1
ATOM 1341 C C . ARG A 1 164 ? -0.278 -16.027 11.418 1.00 51.72 164 ARG A C 1
ATOM 1343 O O . ARG A 1 164 ? 0.770 -16.180 12.038 1.00 51.72 164 ARG A O 1
ATOM 1350 N N . GLU A 1 165 ? -0.893 -17.021 10.783 1.00 47.25 165 GLU A N 1
ATOM 1351 C CA . GLU A 1 165 ? -0.419 -18.412 10.754 1.00 47.25 165 GLU A CA 1
ATOM 1352 C C . GLU A 1 165 ? 0.916 -18.588 10.011 1.00 47.25 165 GLU A C 1
ATOM 1354 O O . GLU A 1 165 ? 1.740 -19.413 10.406 1.00 47.25 165 GLU A O 1
ATOM 1359 N N . THR A 1 166 ? 1.197 -17.779 8.984 1.00 44.69 166 THR A N 1
ATOM 1360 C CA . THR A 1 166 ? 2.452 -17.892 8.216 1.00 44.69 166 THR A CA 1
ATOM 1361 C C . THR A 1 166 ? 3.624 -17.127 8.835 1.00 44.69 166 THR A C 1
ATOM 1363 O O . THR A 1 166 ? 4.767 -17.382 8.469 1.00 44.69 166 THR A O 1
ATOM 1366 N N . ARG A 1 167 ? 3.387 -16.227 9.801 1.00 44.97 167 ARG A N 1
ATOM 1367 C CA . ARG A 1 167 ? 4.457 -15.468 10.485 1.00 44.97 167 ARG A CA 1
ATOM 1368 C C . ARG A 1 167 ? 5.185 -16.244 11.589 1.00 44.97 167 ARG A C 1
ATOM 1370 O O . ARG A 1 167 ? 6.258 -15.815 11.998 1.00 44.97 167 ARG A O 1
ATOM 1377 N N . TYR A 1 168 ? 4.620 -17.361 12.046 1.00 37.41 168 TYR A N 1
ATOM 1378 C CA . TYR A 1 168 ? 5.178 -18.207 13.110 1.00 37.41 168 TYR A CA 1
ATOM 1379 C C . TYR A 1 168 ? 5.330 -19.680 12.702 1.00 37.41 168 TYR A C 1
ATOM 1381 O 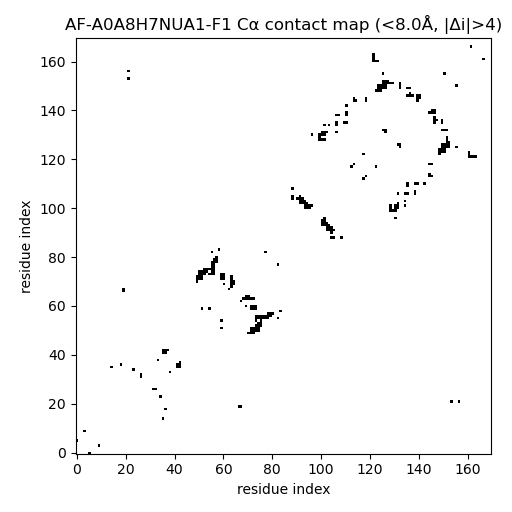O . TYR A 1 168 ? 5.455 -20.545 13.567 1.00 37.41 168 TYR A O 1
ATOM 1389 N N . SER A 1 169 ? 5.329 -19.983 11.402 1.00 28.23 169 SER A N 1
ATOM 1390 C CA . SER A 1 169 ? 5.757 -21.307 10.943 1.00 28.23 169 SER A CA 1
ATOM 1391 C C . SER A 1 169 ? 7.292 -21.394 11.034 1.00 28.23 169 SER A C 1
ATOM 1393 O O . SER A 1 169 ? 7.946 -20.477 10.533 1.00 28.23 169 SER A O 1
ATOM 1395 N N . PRO A 1 170 ? 7.845 -22.409 11.730 1.00 38.84 170 PRO A N 1
ATOM 1396 C CA . PRO A 1 170 ? 9.283 -22.557 11.970 1.00 38.84 170 PRO A CA 1
ATOM 1397 C C . PRO A 1 170 ? 10.102 -22.749 10.690 1.00 38.84 170 PRO A C 1
ATOM 1399 O O . PRO A 1 170 ? 9.548 -23.283 9.702 1.00 38.84 170 PRO A O 1
#

Mean predicted aligned error: 7.12 Å